Protein AF-A0A7S0FCT5-F1 (afdb_monomer_lite)

Radius of gyration: 23.06 Å; chains: 1; bounding box: 58×36×64 Å

Structure (mmCIF, N/CA/C/O backbone):
data_AF-A0A7S0FCT5-F1
#
_entry.id   AF-A0A7S0FCT5-F1
#
loop_
_atom_site.group_PDB
_atom_site.id
_atom_site.type_symbol
_atom_site.label_atom_id
_atom_site.label_alt_id
_atom_site.label_comp_id
_atom_site.label_asym_id
_atom_site.label_entity_id
_atom_site.label_seq_id
_atom_site.pdbx_PDB_ins_code
_atom_site.Cartn_x
_atom_site.Cartn_y
_atom_site.Cartn_z
_atom_site.occupancy
_atom_site.B_iso_or_equiv
_atom_site.auth_seq_id
_atom_site.auth_comp_id
_atom_site.auth_asym_id
_atom_site.auth_atom_id
_atom_site.pdbx_PDB_model_num
ATOM 1 N N . VAL A 1 1 ? 18.109 -4.217 -5.915 1.00 92.00 1 VAL A N 1
ATOM 2 C CA . VAL A 1 1 ? 16.959 -4.759 -6.669 1.00 92.00 1 VAL A CA 1
ATOM 3 C C . VAL A 1 1 ? 17.267 -4.694 -8.149 1.00 92.00 1 VAL A C 1
ATOM 5 O O . VAL A 1 1 ? 18.055 -3.842 -8.553 1.00 92.00 1 VAL A O 1
ATOM 8 N N . ASP A 1 2 ? 16.701 -5.586 -8.949 1.00 96.06 2 ASP A N 1
ATOM 9 C CA . ASP A 1 2 ? 16.959 -5.587 -10.389 1.00 96.06 2 ASP A CA 1
ATOM 10 C C . ASP A 1 2 ? 16.210 -4.439 -11.054 1.00 96.06 2 ASP A C 1
ATOM 12 O O . ASP A 1 2 ? 16.813 -3.644 -11.770 1.00 96.06 2 ASP A O 1
ATOM 16 N N . ILE A 1 3 ? 14.928 -4.280 -10.724 1.00 95.88 3 ILE A N 1
ATOM 17 C CA . ILE A 1 3 ? 14.086 -3.231 -11.297 1.00 95.88 3 ILE A CA 1
ATOM 18 C C . ILE A 1 3 ? 13.364 -2.479 -10.179 1.00 95.88 3 ILE A C 1
ATOM 20 O O . ILE A 1 3 ? 12.748 -3.078 -9.298 1.00 95.88 3 ILE A O 1
ATOM 24 N N . ALA A 1 4 ? 13.421 -1.152 -10.215 1.00 94.75 4 ALA A N 1
ATOM 25 C CA . ALA A 1 4 ? 12.452 -0.295 -9.551 1.00 94.75 4 ALA A CA 1
ATOM 26 C C . ALA A 1 4 ? 11.331 0.037 -10.541 1.00 94.75 4 ALA A C 1
ATOM 28 O O . ALA A 1 4 ? 11.580 0.323 -11.710 1.00 94.75 4 ALA A O 1
ATOM 29 N N . VAL A 1 5 ? 10.088 0.005 -10.084 1.00 94.62 5 VAL A N 1
ATOM 30 C CA . VAL A 1 5 ? 8.920 0.310 -10.907 1.00 94.62 5 VAL A CA 1
ATOM 31 C C . VAL A 1 5 ? 8.140 1.425 -10.246 1.00 94.62 5 VAL A C 1
ATOM 33 O O . VAL A 1 5 ? 7.826 1.376 -9.059 1.00 94.62 5 VAL A O 1
ATOM 36 N N . THR A 1 6 ? 7.804 2.426 -11.041 1.00 93.25 6 THR A N 1
ATOM 37 C CA . THR A 1 6 ? 6.721 3.356 -10.752 1.00 93.25 6 THR A CA 1
ATOM 38 C C . THR A 1 6 ? 5.594 3.100 -11.740 1.00 93.25 6 THR A C 1
ATOM 40 O O . THR A 1 6 ? 5.813 2.474 -12.779 1.00 93.25 6 THR A O 1
ATOM 43 N N . TYR A 1 7 ? 4.381 3.526 -11.423 1.00 92.56 7 TYR A N 1
ATOM 44 C CA . TYR A 1 7 ? 3.236 3.236 -12.266 1.00 92.56 7 TYR A CA 1
ATOM 45 C C . TYR A 1 7 ? 2.274 4.410 -12.326 1.00 92.56 7 TYR A C 1
ATOM 47 O O . TYR A 1 7 ? 2.358 5.360 -11.548 1.00 92.56 7 TYR A O 1
ATOM 55 N N . GLN A 1 8 ? 1.362 4.319 -13.280 1.00 91.88 8 GLN A N 1
ATOM 56 C CA . GLN A 1 8 ? 0.285 5.265 -13.470 1.00 91.88 8 GLN A CA 1
ATOM 57 C C . GLN A 1 8 ? -0.986 4.515 -13.876 1.00 91.88 8 GLN A C 1
ATOM 59 O O . GLN A 1 8 ? -0.916 3.433 -14.466 1.00 91.88 8 GLN A O 1
ATOM 64 N N . THR A 1 9 ? -2.132 5.090 -13.528 1.00 91.31 9 THR A N 1
ATOM 65 C CA . THR A 1 9 ? -3.468 4.522 -13.786 1.00 91.31 9 THR A CA 1
ATOM 66 C C . THR A 1 9 ? -4.346 5.467 -14.609 1.00 91.31 9 THR A C 1
ATOM 68 O O . THR A 1 9 ? -5.491 5.153 -14.924 1.00 91.31 9 THR A O 1
ATOM 71 N N . ASP A 1 10 ? -3.799 6.631 -14.961 1.00 87.50 10 ASP A N 1
ATOM 72 C CA . ASP A 1 10 ? -4.441 7.607 -15.815 1.00 87.50 10 ASP A CA 1
ATOM 73 C C . ASP A 1 10 ? -4.435 7.111 -17.269 1.00 87.50 10 ASP A C 1
ATOM 75 O O . ASP A 1 10 ? -3.539 6.408 -17.756 1.00 87.50 10 ASP A O 1
ATOM 79 N N . LYS A 1 11 ? -5.460 7.505 -18.019 1.00 81.00 11 LYS A N 1
ATOM 80 C CA . LYS A 1 11 ? -5.497 7.202 -19.444 1.00 81.00 11 LYS A CA 1
ATOM 81 C C . LYS A 1 11 ? -4.405 8.009 -20.148 1.00 81.00 11 LYS A C 1
ATOM 83 O O . LYS A 1 11 ? -4.500 9.229 -20.246 1.00 81.00 11 LYS A O 1
ATOM 88 N N . LEU A 1 12 ? -3.379 7.327 -20.656 1.00 82.56 12 LEU A N 1
ATOM 89 C CA . LEU A 1 12 ? -2.419 7.951 -21.566 1.00 82.56 12 LEU A CA 1
ATOM 90 C C . LEU A 1 12 ? -3.114 8.263 -22.891 1.00 82.56 12 LEU A C 1
ATOM 92 O O . LEU A 1 12 ? -3.962 7.496 -23.344 1.00 82.56 12 LEU A O 1
ATOM 96 N N . GLU A 1 13 ? -2.721 9.359 -23.533 1.00 83.19 13 GLU A N 1
ATOM 97 C CA . GLU A 1 13 ? -3.291 9.790 -24.810 1.00 83.19 13 GLU A CA 1
ATOM 98 C C . GLU A 1 13 ? -2.238 9.815 -25.929 1.00 83.19 13 GLU A C 1
ATOM 100 O O . GLU A 1 13 ? -1.030 9.958 -25.700 1.00 83.19 13 GLU A O 1
ATOM 105 N N . GLY A 1 14 ? -2.710 9.672 -27.170 1.00 84.88 14 GLY A N 1
ATOM 106 C CA . GLY A 1 14 ? -1.912 9.860 -28.380 1.00 84.88 14 GLY A CA 1
ATOM 107 C C . GLY A 1 14 ? -0.675 8.960 -28.460 1.00 84.88 14 GLY A C 1
ATOM 108 O O . GLY A 1 14 ? -0.748 7.740 -28.302 1.00 84.88 14 GLY A O 1
ATOM 109 N N . ALA A 1 15 ? 0.480 9.572 -28.732 1.00 82.12 15 ALA A N 1
ATOM 110 C CA . ALA A 1 15 ? 1.735 8.857 -28.956 1.00 82.12 15 ALA A CA 1
ATOM 111 C C . ALA A 1 15 ? 2.231 8.090 -27.718 1.00 82.12 15 ALA A C 1
ATOM 113 O O . ALA A 1 15 ? 2.861 7.047 -27.871 1.00 82.12 15 ALA A O 1
ATOM 114 N N . ALA A 1 16 ? 1.936 8.568 -26.503 1.00 81.62 16 ALA A N 1
ATOM 115 C CA . ALA A 1 16 ? 2.348 7.891 -25.275 1.00 81.62 16 ALA A CA 1
ATOM 116 C C . ALA A 1 16 ? 1.605 6.561 -25.089 1.00 81.62 16 ALA A C 1
ATOM 118 O O . ALA A 1 16 ? 2.226 5.567 -24.717 1.00 81.62 16 ALA A O 1
ATOM 119 N N . GLN A 1 17 ? 0.307 6.527 -25.414 1.00 85.69 17 GLN A N 1
ATOM 120 C CA . GLN A 1 17 ? -0.494 5.303 -25.382 1.00 85.69 17 GLN A CA 1
ATOM 121 C C . GLN A 1 17 ? -0.068 4.323 -26.480 1.00 85.69 17 GLN A C 1
ATOM 123 O O . GLN A 1 17 ? 0.147 3.145 -26.209 1.00 85.69 17 GLN A O 1
ATOM 128 N N . ALA A 1 18 ? 0.118 4.812 -27.711 1.00 86.06 18 ALA A N 1
ATOM 129 C CA . ALA A 1 18 ? 0.547 3.982 -28.839 1.00 86.06 18 ALA A CA 1
ATOM 130 C C . ALA A 1 18 ? 1.960 3.390 -28.659 1.00 86.06 18 ALA A C 1
ATOM 132 O O . ALA A 1 18 ? 2.311 2.409 -29.311 1.00 86.06 18 ALA A O 1
ATOM 133 N N . ALA A 1 19 ? 2.778 3.986 -27.787 1.00 90.06 19 ALA A N 1
ATOM 134 C CA . ALA A 1 19 ? 4.140 3.551 -27.503 1.00 90.06 19 ALA A CA 1
ATOM 135 C C . ALA A 1 19 ? 4.255 2.511 -26.373 1.00 90.06 19 ALA A C 1
ATOM 137 O O . ALA A 1 19 ? 5.373 2.046 -26.124 1.00 90.06 19 ALA A O 1
ATOM 138 N N . LEU A 1 20 ? 3.153 2.157 -25.697 1.00 92.50 20 LEU A N 1
ATOM 139 C CA . LEU A 1 20 ? 3.145 1.119 -24.663 1.00 92.50 20 LEU A CA 1
ATOM 140 C C . LEU A 1 20 ? 3.491 -0.251 -25.257 1.00 92.50 20 LEU A C 1
ATOM 142 O O . LEU A 1 20 ? 3.066 -0.595 -26.361 1.00 92.50 20 LEU A O 1
ATOM 146 N N . LYS A 1 21 ? 4.276 -1.047 -24.523 1.00 93.12 21 LYS A N 1
ATOM 147 C CA . LYS A 1 21 ? 4.712 -2.379 -24.971 1.00 93.12 21 LYS A CA 1
ATOM 148 C C . LYS A 1 21 ? 4.563 -3.434 -23.887 1.00 93.12 21 LYS A C 1
ATOM 150 O O . LYS A 1 21 ? 4.769 -3.151 -22.712 1.00 93.12 21 LYS A O 1
ATOM 155 N N . GLY A 1 22 ? 4.295 -4.667 -24.315 1.00 92.19 22 GLY A N 1
ATOM 156 C CA . GLY A 1 22 ? 4.279 -5.839 -23.436 1.00 92.19 22 GLY A CA 1
ATOM 157 C C . GLY A 1 22 ? 3.091 -5.894 -22.477 1.00 92.19 22 GLY A C 1
ATOM 158 O O . GLY A 1 22 ? 3.202 -6.554 -21.456 1.00 92.19 22 GLY A O 1
ATOM 159 N N . GLY A 1 23 ? 1.996 -5.188 -22.776 1.00 92.50 23 GLY A N 1
ATOM 160 C CA . GLY A 1 23 ? 0.780 -5.229 -21.967 1.00 92.50 23 GLY A CA 1
ATOM 161 C C . GLY A 1 23 ? 0.087 -6.595 -22.001 1.00 92.50 23 GLY A C 1
ATOM 162 O O . GLY A 1 23 ? 0.190 -7.337 -22.980 1.00 92.50 23 GLY A O 1
ATOM 163 N N . ARG A 1 24 ? -0.621 -6.906 -20.918 1.00 93.19 24 ARG A N 1
ATOM 164 C CA . ARG A 1 24 ? -1.423 -8.107 -20.710 1.00 93.19 24 ARG A CA 1
ATOM 165 C C . ARG A 1 24 ? -2.501 -7.822 -19.665 1.00 93.19 24 ARG A C 1
ATOM 167 O O . ARG A 1 24 ? -2.169 -7.377 -18.573 1.00 93.19 24 ARG A O 1
ATOM 174 N N . ASP A 1 25 ? -3.755 -8.147 -19.976 1.00 94.81 25 ASP A N 1
ATOM 175 C CA . ASP A 1 25 ? -4.881 -8.049 -19.038 1.00 94.81 25 ASP A CA 1
ATOM 176 C C . ASP A 1 25 ? -4.939 -6.663 -18.349 1.00 94.81 25 ASP A C 1
ATOM 178 O O . ASP A 1 25 ? -5.046 -5.654 -19.045 1.00 94.81 25 ASP A O 1
ATOM 182 N N . GLY A 1 26 ? -4.835 -6.582 -17.016 1.00 93.25 26 GLY A N 1
ATOM 183 C CA . GLY A 1 26 ? -4.856 -5.321 -16.259 1.00 93.25 26 GLY A CA 1
ATOM 184 C C . GLY A 1 26 ? -3.572 -4.482 -16.353 1.00 93.25 26 GLY A C 1
ATOM 185 O O . GLY A 1 26 ? -3.502 -3.388 -15.787 1.00 93.25 26 GLY A O 1
ATOM 186 N N . PHE A 1 27 ? -2.545 -4.966 -17.050 1.00 96.69 27 PHE A N 1
ATOM 187 C CA . PHE A 1 27 ? -1.317 -4.237 -17.346 1.00 96.69 27 PHE A CA 1
ATOM 188 C C . PHE A 1 27 ? -1.331 -3.734 -18.794 1.00 96.69 27 PHE A C 1
ATOM 190 O O . PHE A 1 27 ? -1.188 -4.504 -19.738 1.00 96.69 27 PHE A O 1
ATOM 197 N N . LEU A 1 28 ? -1.444 -2.423 -18.995 1.00 95.50 28 LEU A N 1
ATOM 198 C CA . LEU A 1 28 ? -1.525 -1.817 -20.330 1.00 95.50 28 LEU A CA 1
ATOM 199 C C . LEU A 1 28 ? -0.170 -1.782 -21.055 1.00 95.50 28 LEU A C 1
ATOM 201 O O . LEU A 1 28 ? -0.122 -1.704 -22.283 1.00 95.50 28 LEU A O 1
ATOM 205 N N . GLY A 1 29 ? 0.935 -1.858 -20.313 1.00 96.19 29 GLY A N 1
ATOM 206 C CA . GLY A 1 29 ? 2.282 -1.978 -20.863 1.00 96.19 29 GLY A CA 1
ATOM 207 C C . GLY A 1 29 ? 3.305 -1.043 -20.224 1.00 96.19 29 GLY A C 1
ATOM 208 O O . GLY A 1 29 ? 3.002 -0.200 -19.377 1.00 96.19 29 GLY A O 1
ATOM 209 N N . TRP A 1 30 ? 4.554 -1.200 -20.654 1.00 95.69 30 TRP A N 1
ATOM 210 C CA . TRP A 1 30 ? 5.681 -0.376 -20.232 1.00 95.69 30 TRP A CA 1
ATOM 211 C C . TRP A 1 30 ? 5.737 0.912 -21.051 1.00 95.69 30 TRP A C 1
ATOM 213 O O . TRP A 1 30 ? 5.768 0.870 -22.284 1.00 95.69 30 TRP A O 1
ATOM 223 N N . ALA A 1 31 ? 5.792 2.057 -20.374 1.00 93.88 31 ALA A N 1
ATOM 224 C CA . ALA A 1 31 ? 6.056 3.334 -21.021 1.00 93.88 31 ALA A CA 1
ATOM 225 C C . ALA A 1 31 ? 7.550 3.480 -21.343 1.00 93.88 31 ALA A C 1
ATOM 227 O O . ALA A 1 31 ? 8.415 3.007 -20.610 1.00 93.88 31 ALA A O 1
ATOM 228 N N . GLN A 1 32 ? 7.864 4.198 -22.425 1.00 90.81 32 GLN A N 1
ATOM 229 C CA . GLN A 1 32 ? 9.253 4.436 -22.847 1.00 90.81 32 GLN A CA 1
ATOM 230 C C . GLN A 1 32 ? 10.036 5.366 -21.911 1.00 90.81 32 GLN A C 1
ATOM 232 O O . GLN A 1 32 ? 11.263 5.395 -21.955 1.00 90.81 32 GLN A O 1
ATOM 237 N N . LYS A 1 33 ? 9.324 6.174 -21.125 1.00 88.88 33 LYS A N 1
ATOM 238 C CA . LYS A 1 33 ? 9.866 7.258 -20.311 1.00 88.88 33 LYS A CA 1
ATOM 239 C C . LYS A 1 33 ? 9.225 7.233 -18.935 1.00 88.88 33 LYS A C 1
ATOM 241 O O . LYS A 1 33 ? 8.011 7.062 -18.826 1.00 88.88 33 LYS A O 1
ATOM 246 N N . VAL A 1 34 ? 10.032 7.420 -17.895 1.00 89.06 34 VAL A N 1
ATOM 247 C CA . VAL A 1 34 ? 9.567 7.404 -16.499 1.00 89.06 34 VAL A CA 1
ATOM 248 C C . VAL A 1 34 ? 8.652 8.592 -16.211 1.00 89.06 34 VAL A C 1
ATOM 250 O O . VAL A 1 34 ? 7.722 8.495 -15.414 1.00 89.06 34 VAL A O 1
ATOM 253 N N . GLU A 1 35 ? 8.861 9.697 -16.920 1.00 87.75 35 GLU A N 1
ATOM 254 C CA . GLU A 1 35 ? 8.074 10.922 -16.822 1.00 87.75 35 GLU A CA 1
ATOM 255 C C . GLU A 1 35 ? 6.605 10.699 -17.197 1.00 87.75 35 GLU A C 1
ATOM 257 O O . GLU A 1 35 ? 5.740 11.422 -16.717 1.00 87.75 35 GLU A O 1
ATOM 262 N N . HIS A 1 36 ? 6.292 9.669 -17.991 1.00 88.06 36 HIS A N 1
ATOM 263 C CA . HIS A 1 36 ? 4.905 9.321 -18.310 1.00 88.06 36 HIS A CA 1
ATOM 264 C C . HIS A 1 36 ? 4.140 8.739 -17.111 1.00 88.06 36 HIS A C 1
ATOM 266 O O . HIS A 1 36 ? 2.921 8.641 -17.176 1.00 88.06 36 HIS A O 1
ATOM 272 N N . CYS A 1 37 ? 4.830 8.379 -16.022 1.00 87.69 37 CYS A N 1
ATOM 273 C CA . CYS A 1 37 ? 4.202 7.988 -14.760 1.00 87.69 37 CYS A CA 1
ATOM 274 C C . CYS A 1 37 ? 4.000 9.163 -13.787 1.00 87.69 37 CYS A C 1
ATOM 276 O O . CYS A 1 37 ? 3.626 8.965 -12.628 1.00 87.69 37 CYS A O 1
ATOM 278 N N . GLN A 1 38 ? 4.270 10.393 -14.228 1.00 86.06 38 GLN A N 1
ATOM 279 C CA . GLN A 1 38 ? 3.962 11.591 -13.458 1.00 86.06 38 GLN A CA 1
ATOM 280 C C . GLN A 1 38 ? 2.524 12.023 -13.738 1.00 86.06 38 GLN A C 1
ATOM 282 O O . GLN A 1 38 ? 2.131 12.207 -14.887 1.00 86.06 38 GLN A O 1
ATOM 287 N N . SER A 1 39 ? 1.755 12.240 -12.677 1.00 79.38 39 SER A N 1
ATOM 288 C CA . SER A 1 39 ? 0.415 12.806 -12.747 1.00 79.38 39 SER A CA 1
ATOM 289 C C . SER A 1 39 ? 0.220 13.903 -11.708 1.00 79.38 39 SER A C 1
ATOM 291 O O . SER A 1 39 ? 1.090 14.198 -10.886 1.00 79.38 39 SER A O 1
ATOM 293 N N . LYS A 1 40 ? -0.965 14.520 -11.717 1.00 77.62 40 LYS A N 1
ATOM 294 C CA . LYS A 1 40 ? -1.359 15.496 -10.693 1.00 77.62 40 LYS A CA 1
ATOM 295 C C . LYS A 1 40 ? -1.305 14.906 -9.278 1.00 77.62 40 LYS A C 1
ATOM 297 O O . LYS A 1 40 ? -1.064 15.643 -8.323 1.00 77.62 40 LYS A O 1
ATOM 302 N N . TYR A 1 41 ? -1.563 13.607 -9.145 1.00 73.81 41 TYR A N 1
ATOM 303 C CA . TYR A 1 41 ? -1.660 12.921 -7.858 1.00 73.81 41 TYR A CA 1
ATOM 304 C C . TYR A 1 41 ? -0.401 12.124 -7.523 1.00 73.81 41 TYR A C 1
ATOM 306 O O . TYR A 1 41 ? -0.110 11.935 -6.344 1.00 73.81 41 TYR A O 1
ATOM 314 N N . HIS A 1 42 ? 0.368 11.718 -8.534 1.00 78.12 42 HIS A N 1
ATOM 315 C CA . HIS A 1 42 ? 1.521 10.844 -8.387 1.00 78.12 42 HIS A CA 1
ATOM 316 C C . HIS A 1 42 ? 2.790 11.506 -8.946 1.00 78.12 42 HIS A C 1
ATOM 318 O O . HIS A 1 42 ? 2.860 11.866 -10.119 1.00 78.12 42 HIS A O 1
ATOM 324 N N . LYS A 1 43 ? 3.820 11.668 -8.112 1.00 81.44 43 LYS A N 1
ATOM 325 C CA . LYS A 1 43 ? 5.124 12.183 -8.553 1.00 81.44 43 LYS A CA 1
ATOM 326 C C . LYS A 1 43 ? 6.051 11.024 -8.891 1.00 81.44 43 LYS A C 1
ATOM 328 O O . LYS A 1 43 ? 6.024 9.997 -8.218 1.00 81.44 43 LYS A O 1
ATOM 333 N N . ALA A 1 44 ? 6.908 11.212 -9.894 1.00 78.12 44 ALA A N 1
ATOM 334 C CA . ALA A 1 44 ? 7.976 10.252 -10.148 1.00 78.12 44 ALA A CA 1
ATOM 335 C C . ALA A 1 44 ? 8.842 10.097 -8.885 1.00 78.12 44 ALA A C 1
ATOM 337 O O . ALA A 1 44 ? 9.069 11.085 -8.178 1.00 78.12 44 ALA A O 1
ATOM 338 N N . PRO A 1 45 ? 9.311 8.877 -8.589 1.00 83.50 45 PRO A N 1
ATOM 339 C CA . PRO A 1 45 ? 10.148 8.644 -7.425 1.00 83.50 45 PRO A CA 1
ATOM 340 C C . PRO A 1 45 ? 11.458 9.428 -7.543 1.00 83.50 45 PRO A C 1
ATOM 342 O O . PRO A 1 45 ? 12.046 9.507 -8.619 1.00 83.50 45 PRO A O 1
ATOM 345 N N . GLU A 1 46 ? 11.924 9.977 -6.425 1.00 85.19 46 GLU A N 1
ATOM 346 C CA . GLU A 1 46 ? 13.231 10.629 -6.344 1.00 85.19 46 GLU A CA 1
ATOM 347 C C . GLU A 1 46 ? 14.349 9.578 -6.368 1.00 85.19 46 GLU A C 1
ATOM 349 O O . GLU A 1 46 ? 14.274 8.551 -5.678 1.00 85.19 46 GLU A O 1
ATOM 354 N N . PHE A 1 47 ? 15.380 9.833 -7.177 1.00 89.38 47 PHE A N 1
ATOM 355 C CA . PHE A 1 47 ? 16.546 8.966 -7.293 1.00 89.38 47 PHE A CA 1
ATOM 356 C C . PHE A 1 47 ? 17.809 9.738 -7.673 1.00 89.38 47 PHE A C 1
ATOM 358 O O . PHE A 1 47 ? 17.750 10.784 -8.318 1.00 89.38 47 PHE A O 1
ATOM 365 N N . GLU A 1 48 ? 18.958 9.173 -7.314 1.00 91.44 48 GLU A N 1
ATOM 366 C CA . GLU A 1 48 ? 20.284 9.639 -7.721 1.00 91.44 48 GLU A CA 1
ATOM 367 C C . GLU A 1 48 ? 20.972 8.560 -8.560 1.00 91.44 48 GLU A C 1
ATOM 369 O O . GLU A 1 48 ? 20.891 7.372 -8.246 1.00 91.44 48 GLU A O 1
ATOM 374 N N . LYS A 1 49 ? 21.675 8.950 -9.625 1.00 93.44 49 LYS A N 1
ATOM 375 C CA . LYS A 1 49 ? 22.494 8.011 -10.396 1.00 93.44 49 LYS A CA 1
ATOM 376 C C . LYS A 1 49 ? 23.880 7.887 -9.766 1.00 93.44 49 LYS A C 1
ATOM 378 O O . LYS A 1 49 ? 24.611 8.867 -9.677 1.00 93.44 49 LYS A O 1
ATOM 383 N N . LEU A 1 50 ? 24.250 6.673 -9.375 1.00 93.44 50 LEU A N 1
ATOM 384 C CA . LEU A 1 50 ? 25.539 6.372 -8.762 1.00 93.44 50 LEU A CA 1
ATOM 385 C C . LEU A 1 50 ? 26.654 6.250 -9.819 1.00 93.44 50 LEU A C 1
ATOM 387 O O . LEU A 1 50 ? 26.371 5.933 -10.978 1.00 93.44 50 LEU A O 1
ATOM 391 N N . PRO A 1 51 ? 27.939 6.396 -9.432 1.00 94.69 51 PRO A N 1
ATOM 392 C CA . PRO A 1 51 ? 29.074 6.177 -10.336 1.00 94.69 51 PRO A CA 1
ATOM 393 C C . PRO A 1 51 ? 29.122 4.776 -10.962 1.00 94.69 51 PRO A C 1
ATOM 395 O O . PRO A 1 51 ? 29.659 4.615 -12.053 1.00 94.69 51 PRO A O 1
ATOM 398 N N . SER A 1 52 ? 28.533 3.768 -10.305 1.00 93.38 52 SER A N 1
ATOM 399 C CA . SER A 1 52 ? 28.390 2.407 -10.845 1.00 93.38 52 SER A CA 1
ATOM 400 C C . SER A 1 52 ? 27.401 2.310 -12.014 1.00 93.38 52 SER A C 1
ATOM 402 O O . SER A 1 52 ? 27.325 1.270 -12.662 1.00 93.38 52 SER A O 1
ATOM 404 N N . GLY A 1 53 ? 26.627 3.366 -12.281 1.00 93.19 53 GLY A N 1
ATOM 405 C CA . GLY A 1 53 ? 25.529 3.377 -13.247 1.00 93.19 53 GLY A CA 1
ATOM 406 C C . GLY A 1 53 ? 24.181 2.952 -12.660 1.00 93.19 53 GLY A C 1
ATOM 407 O O . GLY A 1 53 ? 23.159 3.194 -13.300 1.00 93.19 53 GLY A O 1
ATOM 408 N N . GLU A 1 54 ? 24.168 2.384 -11.452 1.00 95.19 54 GLU A N 1
ATOM 409 C CA . GLU A 1 54 ? 22.952 2.043 -10.708 1.00 95.19 54 GLU A CA 1
ATOM 410 C C . GLU A 1 54 ? 22.214 3.297 -10.215 1.00 95.19 54 GLU A C 1
ATOM 412 O O . GLU A 1 54 ? 22.773 4.391 -10.118 1.00 95.19 54 GLU A O 1
ATOM 417 N N . LEU A 1 55 ? 20.948 3.120 -9.854 1.00 93.75 55 LEU A N 1
ATOM 418 C CA . LEU A 1 55 ? 20.090 4.147 -9.280 1.00 93.75 55 LEU A CA 1
ATOM 419 C C . LEU A 1 55 ? 19.995 3.947 -7.768 1.00 93.75 55 LEU A C 1
ATOM 421 O O . LEU A 1 55 ? 19.662 2.859 -7.307 1.00 93.75 55 LEU A O 1
ATOM 425 N N . SER A 1 56 ? 20.249 4.993 -6.992 1.00 93.19 56 SER A N 1
ATOM 426 C CA . SER A 1 56 ? 19.944 5.048 -5.565 1.00 93.19 56 SER A CA 1
ATOM 427 C C . SER A 1 56 ? 18.541 5.617 -5.386 1.00 93.19 56 SER A C 1
ATOM 429 O O . SER A 1 56 ? 18.312 6.804 -5.610 1.00 93.19 56 SER A O 1
ATOM 431 N N . MET A 1 57 ? 17.593 4.756 -5.024 1.00 90.31 57 MET A N 1
ATOM 432 C CA . MET A 1 57 ? 16.190 5.109 -4.813 1.00 90.31 57 MET A CA 1
ATOM 433 C C . MET A 1 57 ? 15.927 5.335 -3.325 1.00 90.31 57 MET A C 1
ATOM 435 O O . MET A 1 57 ? 16.323 4.511 -2.499 1.00 90.31 57 MET A O 1
ATOM 439 N N . VAL A 1 58 ? 15.171 6.372 -2.967 1.00 86.12 58 VAL A N 1
ATOM 440 C CA . VAL A 1 58 ? 14.717 6.554 -1.578 1.00 86.12 58 VAL A CA 1
ATOM 441 C C . VAL A 1 58 ? 13.805 5.385 -1.180 1.00 86.12 58 VAL A C 1
ATOM 443 O O . VAL A 1 58 ? 12.799 5.114 -1.850 1.00 86.12 58 VAL A O 1
ATOM 446 N N . TYR A 1 59 ? 14.146 4.664 -0.108 1.00 76.62 59 TYR A N 1
ATOM 447 C CA . TYR A 1 59 ? 13.250 3.668 0.488 1.00 76.62 59 TYR A CA 1
ATOM 448 C C . TYR A 1 59 ? 12.175 4.370 1.324 1.00 76.62 59 TYR A C 1
ATOM 450 O O . TYR A 1 59 ? 12.398 5.481 1.780 1.00 76.62 59 TYR A O 1
ATOM 458 N N . ALA A 1 60 ? 10.982 3.787 1.452 1.00 69.75 60 ALA A N 1
ATOM 459 C CA . ALA A 1 60 ? 9.831 4.465 2.057 1.00 69.75 60 ALA A CA 1
ATOM 460 C C . ALA A 1 60 ? 10.151 5.118 3.424 1.00 69.75 60 ALA A C 1
ATOM 462 O O . ALA A 1 60 ? 10.776 4.492 4.274 1.00 69.75 60 ALA A O 1
ATOM 463 N N . GLY A 1 61 ? 9.671 6.350 3.645 1.00 62.94 61 GLY A N 1
ATOM 464 C CA . GLY A 1 61 ? 9.880 7.105 4.889 1.00 62.94 61 GLY A CA 1
ATOM 465 C C . GLY A 1 61 ? 11.195 7.898 4.950 1.00 62.94 61 GLY A C 1
ATOM 466 O O . GLY A 1 61 ? 11.968 7.935 3.999 1.00 62.94 61 GLY A O 1
ATOM 467 N N . HIS A 1 62 ? 11.441 8.557 6.087 1.00 58.69 62 HIS A N 1
ATOM 468 C CA . HIS A 1 62 ? 12.705 9.246 6.398 1.00 58.69 62 HIS A CA 1
ATOM 469 C C . HIS A 1 62 ? 13.776 8.252 6.884 1.00 58.69 62 HIS A C 1
ATOM 471 O O . HIS A 1 62 ? 14.380 8.446 7.937 1.00 58.69 62 HIS A O 1
ATOM 477 N N . CYS A 1 63 ? 13.956 7.138 6.178 1.00 61.59 63 CYS A N 1
ATOM 478 C CA . CYS A 1 63 ? 15.008 6.182 6.504 1.00 61.59 63 CYS A CA 1
ATOM 479 C C . CYS A 1 63 ? 16.351 6.676 5.957 1.00 61.59 63 CYS A C 1
ATOM 481 O O . CYS A 1 63 ? 16.427 7.164 4.831 1.00 61.59 63 CYS A O 1
ATOM 483 N N . GLU A 1 64 ? 17.416 6.528 6.744 1.00 66.62 64 GLU A N 1
ATOM 484 C CA . GLU A 1 64 ? 18.772 6.765 6.255 1.00 66.62 64 GLU A CA 1
ATOM 485 C C . GLU A 1 64 ? 19.170 5.646 5.281 1.00 66.62 64 GLU A C 1
ATOM 487 O O . GLU A 1 64 ? 19.121 4.461 5.615 1.00 66.62 64 GLU A O 1
ATOM 492 N N . GLY A 1 65 ? 19.555 6.030 4.062 1.00 69.75 65 GLY A N 1
ATOM 493 C CA . GLY A 1 65 ? 19.987 5.114 3.006 1.00 69.75 65 GLY A CA 1
ATOM 494 C C . GLY A 1 65 ? 19.011 4.985 1.830 1.00 69.75 65 GLY A C 1
ATOM 495 O O . GLY A 1 65 ? 17.846 5.370 1.894 1.00 69.75 65 GLY A O 1
ATOM 496 N N . GLY A 1 66 ? 19.521 4.444 0.720 1.00 84.00 66 GLY A N 1
ATOM 497 C CA . GLY A 1 66 ? 18.767 4.201 -0.512 1.00 84.00 66 GLY A CA 1
ATOM 498 C C . GLY A 1 66 ? 18.822 2.735 -0.943 1.00 84.00 66 GLY A C 1
ATOM 499 O O . GLY A 1 66 ? 19.788 2.023 -0.659 1.00 84.00 66 GLY A O 1
ATOM 500 N N . ILE A 1 67 ? 17.794 2.276 -1.658 1.00 90.25 67 ILE A N 1
ATOM 501 C CA . ILE A 1 67 ? 17.823 0.986 -2.350 1.00 90.25 67 ILE A CA 1
ATOM 502 C C . ILE A 1 67 ? 18.480 1.178 -3.708 1.00 90.25 67 ILE A C 1
ATOM 504 O O . ILE A 1 67 ? 18.007 1.961 -4.531 1.00 90.25 67 ILE A O 1
ATOM 508 N N . ARG A 1 68 ? 19.532 0.400 -3.970 1.00 94.12 68 ARG A N 1
ATOM 509 C CA . ARG A 1 68 ? 20.147 0.338 -5.296 1.00 94.12 68 ARG A CA 1
ATOM 510 C C . ARG A 1 68 ? 19.262 -0.448 -6.256 1.00 94.12 68 ARG A C 1
ATOM 512 O O . ARG A 1 68 ? 18.904 -1.592 -5.960 1.00 94.12 68 ARG A O 1
ATOM 519 N N . ALA A 1 69 ? 18.928 0.151 -7.389 1.00 95.06 69 ALA A N 1
ATOM 520 C CA . ALA A 1 69 ? 18.196 -0.457 -8.491 1.00 95.06 69 ALA A CA 1
ATOM 521 C C . ALA A 1 69 ? 19.032 -0.384 -9.773 1.00 95.06 69 ALA A C 1
ATOM 523 O O . ALA A 1 69 ? 19.651 0.645 -10.043 1.00 95.06 69 ALA A O 1
ATOM 524 N N . LYS A 1 70 ? 19.054 -1.453 -10.575 1.00 96.12 70 LYS A N 1
ATOM 525 C CA . LYS A 1 70 ? 19.775 -1.437 -11.862 1.00 96.12 70 LYS A CA 1
ATOM 526 C C . LYS A 1 70 ? 19.011 -0.639 -12.919 1.00 96.12 70 LYS A C 1
ATOM 528 O O . LYS A 1 70 ? 19.623 0.020 -13.752 1.00 96.12 70 LYS A O 1
ATOM 533 N N . GLU A 1 71 ? 17.683 -0.679 -12.859 1.00 94.75 71 GLU A N 1
ATOM 534 C CA . GLU A 1 71 ? 16.790 0.002 -13.795 1.00 94.75 71 GLU A CA 1
ATOM 535 C C . GLU A 1 71 ? 15.584 0.620 -13.072 1.00 94.75 71 GLU A C 1
ATOM 537 O O . GLU A 1 71 ? 15.160 0.128 -12.025 1.00 94.75 71 GLU A O 1
ATOM 542 N N . LEU A 1 72 ? 15.014 1.680 -13.654 1.00 93.75 72 LEU A N 1
ATOM 543 C CA . LEU A 1 72 ? 13.723 2.254 -13.275 1.00 93.75 72 LEU A CA 1
ATOM 544 C C . LEU A 1 72 ? 12.766 2.208 -14.473 1.00 93.75 72 LEU A C 1
ATOM 546 O O . LEU A 1 72 ? 13.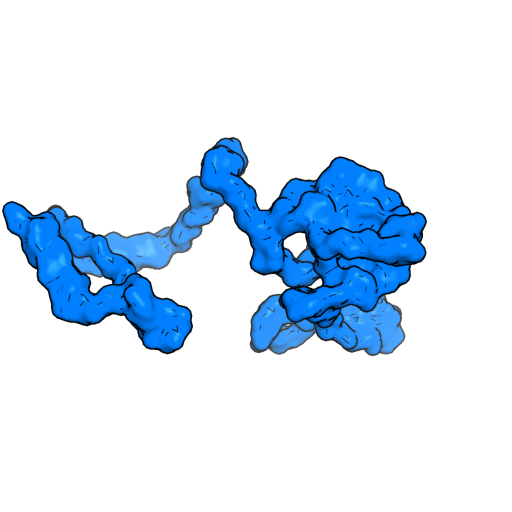062 2.789 -15.516 1.00 93.75 72 LEU A O 1
ATOM 550 N N . LYS A 1 73 ? 11.612 1.554 -14.312 1.00 94.94 73 LYS A N 1
ATOM 551 C CA . LYS A 1 73 ? 10.560 1.453 -15.338 1.00 94.94 73 LYS A CA 1
ATOM 552 C C . LYS A 1 73 ? 9.272 2.155 -14.916 1.00 94.94 73 LYS A C 1
ATOM 554 O O . LYS A 1 73 ? 8.972 2.268 -13.729 1.00 94.94 73 LYS A O 1
ATOM 559 N N . CYS A 1 74 ? 8.503 2.587 -15.914 1.00 93.88 74 CYS A N 1
ATOM 560 C CA . CYS A 1 74 ? 7.160 3.137 -15.749 1.00 93.88 74 CYS A CA 1
ATOM 561 C C . CYS A 1 74 ? 6.115 2.174 -16.326 1.00 93.88 74 CYS A C 1
ATOM 563 O O . CYS A 1 74 ? 6.131 1.880 -17.523 1.00 93.88 74 CYS A O 1
ATOM 565 N N . ALA A 1 75 ? 5.229 1.675 -15.468 1.00 95.19 75 ALA A N 1
ATOM 566 C CA . ALA A 1 75 ? 4.130 0.788 -15.827 1.00 95.19 75 ALA A CA 1
ATOM 567 C C . ALA A 1 75 ? 2.818 1.565 -16.009 1.00 95.19 75 ALA A C 1
ATOM 569 O O . ALA A 1 75 ? 2.481 2.439 -15.214 1.00 95.19 75 ALA A O 1
ATOM 570 N N . SER A 1 76 ? 2.049 1.218 -17.037 1.00 94.69 76 SER A N 1
ATOM 571 C CA . SER A 1 76 ? 0.678 1.690 -17.224 1.00 94.69 76 SER A CA 1
ATOM 572 C C . SER A 1 76 ? -0.289 0.584 -16.809 1.00 94.69 76 SER A C 1
ATOM 574 O O . SER A 1 76 ? -0.201 -0.524 -17.336 1.00 94.69 76 SER A O 1
ATOM 576 N N . LEU A 1 77 ? -1.178 0.865 -15.857 1.00 94.69 77 LEU A N 1
ATOM 577 C CA . LEU A 1 77 ? -2.169 -0.090 -15.350 1.00 94.69 77 LEU A CA 1
ATOM 578 C C . LEU A 1 77 ? -3.581 0.319 -15.775 1.00 94.6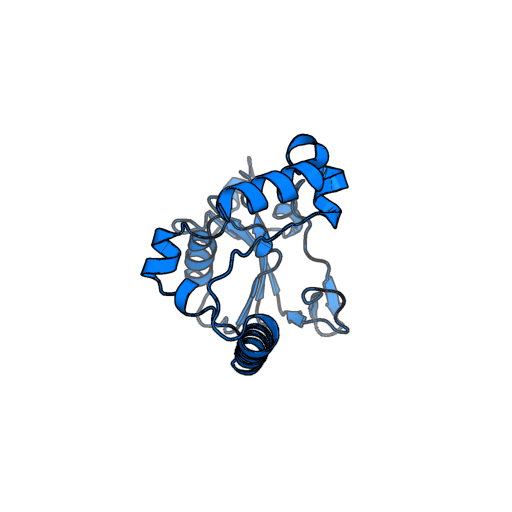9 77 LEU A C 1
ATOM 580 O O . LEU A 1 77 ? -3.884 1.511 -15.860 1.00 94.69 77 LEU A O 1
ATOM 584 N N . ASP A 1 78 ? -4.448 -0.667 -15.997 1.00 93.38 78 ASP A N 1
ATOM 585 C CA . ASP A 1 78 ? -5.871 -0.459 -16.281 1.00 93.38 78 ASP A CA 1
ATOM 586 C C . ASP A 1 78 ? -6.652 -0.242 -14.974 1.00 93.38 78 ASP A C 1
ATOM 588 O O . ASP A 1 78 ? -7.371 -1.108 -14.470 1.00 93.38 78 ASP A O 1
ATOM 592 N N . GLY A 1 79 ? -6.429 0.924 -14.369 1.00 90.94 79 GLY A N 1
ATOM 593 C CA . GLY A 1 79 ? -7.033 1.324 -13.101 1.00 90.94 79 GLY A CA 1
ATOM 594 C C . GLY A 1 79 ? -6.194 0.998 -11.856 1.00 90.94 79 GLY A C 1
ATOM 595 O O . GLY A 1 79 ? -5.108 0.421 -11.939 1.00 90.94 79 GLY A O 1
ATOM 596 N N . PRO A 1 80 ? -6.675 1.402 -10.667 1.00 91.25 80 PRO A N 1
ATOM 597 C CA . PRO A 1 80 ? -5.909 1.376 -9.421 1.00 91.25 80 PRO A CA 1
ATOM 598 C C . PRO A 1 80 ? -5.988 0.029 -8.691 1.00 91.25 80 PRO A C 1
ATOM 600 O O . PRO A 1 80 ? -5.987 -0.008 -7.465 1.00 91.25 80 PRO A O 1
ATOM 603 N N . TRP A 1 81 ? -6.073 -1.081 -9.422 1.00 91.56 81 TRP A N 1
ATOM 604 C CA . TRP A 1 81 ? -6.306 -2.401 -8.838 1.00 91.56 81 TRP A CA 1
ATOM 605 C C . TRP A 1 81 ? -5.006 -3.211 -8.729 1.00 91.56 81 TRP A C 1
ATOM 607 O O . TRP A 1 81 ? -4.256 -3.288 -9.707 1.00 91.56 81 TRP A O 1
ATOM 617 N N . PRO A 1 82 ? -4.748 -3.901 -7.600 1.00 91.75 82 PRO A N 1
ATOM 618 C CA . PRO A 1 82 ? -3.542 -4.715 -7.410 1.00 91.75 82 PRO A CA 1
ATOM 619 C C . PRO A 1 82 ? -3.329 -5.790 -8.476 1.00 91.75 82 PRO A C 1
ATOM 621 O O . PRO A 1 82 ? -2.189 -6.131 -8.789 1.00 91.75 82 PRO A O 1
ATOM 624 N N . LYS A 1 83 ? -4.409 -6.287 -9.088 1.00 91.56 83 LYS A N 1
ATOM 625 C CA . LYS A 1 83 ? -4.337 -7.265 -10.177 1.00 91.56 83 LYS A CA 1
ATOM 626 C C . LYS A 1 83 ? -3.493 -6.778 -11.360 1.00 91.56 83 LYS A C 1
ATOM 628 O O . LYS A 1 83 ? -2.703 -7.556 -11.878 1.00 91.56 83 LYS A O 1
ATOM 633 N N . GLY A 1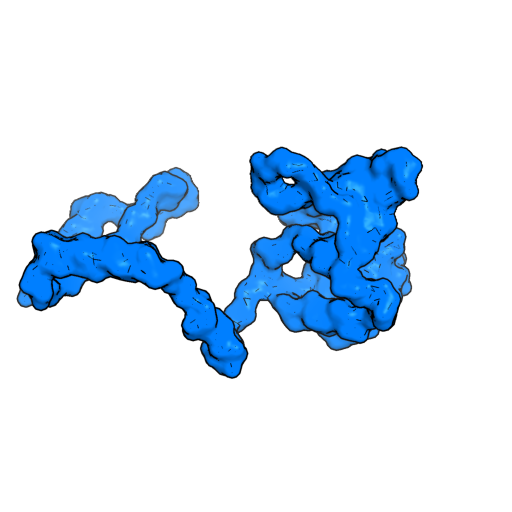 84 ? -3.558 -5.491 -11.713 1.00 94.31 84 GLY A N 1
ATOM 634 C CA . GLY A 1 84 ? -2.716 -4.931 -12.776 1.00 94.31 84 GLY A CA 1
ATOM 635 C C . GLY A 1 84 ? -1.217 -5.036 -12.469 1.00 94.31 84 GLY A C 1
ATOM 636 O O . GLY A 1 84 ? -0.413 -5.250 -13.372 1.00 94.31 84 GLY A O 1
ATOM 637 N N . VAL A 1 85 ? -0.825 -4.967 -11.190 1.00 94.62 85 VAL A N 1
ATOM 638 C CA . VAL A 1 85 ? 0.567 -5.213 -10.774 1.00 94.62 85 VAL A CA 1
ATOM 639 C C . VAL A 1 85 ? 0.928 -6.687 -10.912 1.00 94.62 85 VAL A C 1
ATOM 641 O O . VAL A 1 85 ? 2.024 -6.995 -11.372 1.00 94.62 85 VAL A O 1
ATOM 644 N N . VAL A 1 86 ? 0.027 -7.603 -10.549 1.00 94.31 86 VAL A N 1
ATOM 645 C CA . VAL A 1 86 ? 0.251 -9.046 -10.740 1.00 94.31 86 VAL A CA 1
ATOM 646 C C . VAL A 1 86 ? 0.451 -9.361 -12.223 1.00 94.31 86 VAL A C 1
ATOM 648 O O . VAL A 1 86 ? 1.443 -9.998 -12.575 1.00 94.31 86 VAL A O 1
ATOM 651 N N . ASP A 1 87 ? -0.427 -8.852 -13.088 1.00 96.56 87 ASP A N 1
ATOM 652 C CA . ASP A 1 87 ? -0.341 -9.038 -14.538 1.00 96.56 87 ASP A CA 1
ATOM 653 C C . ASP A 1 87 ? 0.966 -8.445 -15.092 1.00 96.56 87 ASP A C 1
ATOM 655 O O . ASP A 1 87 ? 1.655 -9.087 -15.883 1.00 96.56 87 ASP A O 1
ATOM 659 N N . MET A 1 88 ? 1.380 -7.268 -14.605 1.00 96.56 88 MET A N 1
ATOM 660 C CA . MET A 1 88 ? 2.659 -6.639 -14.950 1.00 96.56 88 MET A CA 1
ATOM 661 C C . MET A 1 88 ? 3.857 -7.511 -14.557 1.00 96.56 88 MET A C 1
ATOM 663 O O . MET A 1 88 ? 4.755 -7.719 -15.377 1.00 96.56 88 MET A O 1
ATOM 667 N N . LEU A 1 89 ? 3.890 -8.031 -13.326 1.00 95.56 89 LEU A N 1
ATOM 668 C CA . LEU A 1 89 ? 4.985 -8.880 -12.845 1.00 95.56 89 LEU A CA 1
ATOM 669 C C . LEU A 1 89 ? 5.120 -10.157 -13.685 1.00 95.56 89 LEU A C 1
ATOM 671 O O . LEU A 1 89 ? 6.237 -10.596 -13.942 1.00 95.56 89 LEU A O 1
ATOM 675 N N . GLN A 1 90 ? 4.009 -10.707 -14.182 1.00 94.88 90 GLN A N 1
ATOM 676 C CA . GLN A 1 90 ? 4.007 -11.875 -15.071 1.00 94.88 90 GLN A CA 1
ATOM 677 C C . GLN A 1 90 ? 4.599 -11.602 -16.465 1.00 94.88 90 GLN A C 1
ATOM 679 O O . GLN A 1 90 ? 4.860 -12.551 -17.205 1.00 94.88 90 GLN A O 1
ATOM 684 N N . THR A 1 91 ? 4.804 -10.336 -16.845 1.00 94.62 91 THR A N 1
ATOM 685 C CA . THR A 1 91 ? 5.440 -9.961 -18.124 1.00 94.62 91 THR A CA 1
ATOM 686 C C . THR A 1 91 ? 6.959 -9.832 -18.043 1.00 94.62 91 THR A C 1
ATOM 688 O O . THR A 1 91 ? 7.613 -9.657 -19.073 1.00 94.62 91 THR A O 1
ATOM 691 N N . LEU A 1 92 ? 7.530 -9.885 -16.836 1.00 94.00 92 LEU A N 1
ATOM 692 C CA . LEU A 1 92 ? 8.971 -9.787 -16.631 1.00 94.00 92 LEU A CA 1
ATOM 693 C C . LEU A 1 92 ? 9.669 -11.080 -17.065 1.00 94.00 92 LEU A C 1
ATOM 695 O O . LEU A 1 92 ? 9.130 -12.177 -16.921 1.00 94.00 92 LEU A O 1
ATOM 699 N N . ASP A 1 93 ? 10.878 -10.947 -17.610 1.00 91.94 93 ASP A N 1
ATOM 700 C CA . ASP A 1 93 ? 11.689 -12.102 -17.986 1.00 91.94 93 ASP A CA 1
ATOM 701 C C . ASP A 1 93 ? 12.267 -12.829 -16.757 1.00 91.94 93 ASP A C 1
ATOM 703 O O . ASP A 1 93 ? 12.333 -12.292 -15.649 1.00 91.94 93 ASP A O 1
ATOM 707 N N . GLY A 1 94 ? 12.720 -14.070 -16.963 1.00 90.62 94 GLY A N 1
ATOM 708 C CA . GLY A 1 94 ? 13.307 -14.896 -15.902 1.00 90.62 94 GLY A CA 1
ATOM 709 C C . GLY A 1 94 ? 14.657 -14.401 -15.363 1.00 90.62 94 GLY A C 1
ATOM 710 O O . GLY A 1 94 ? 15.199 -15.022 -14.453 1.00 90.62 94 GLY A O 1
ATOM 711 N N . GLY A 1 95 ? 15.221 -13.321 -15.916 1.00 93.06 95 GLY A N 1
ATOM 712 C CA . GLY A 1 95 ? 16.427 -12.663 -15.413 1.00 93.06 95 GLY A CA 1
ATOM 713 C C . GLY A 1 95 ? 16.150 -11.647 -14.301 1.00 93.06 95 GLY A C 1
ATOM 714 O O . GLY A 1 95 ? 17.087 -11.221 -13.623 1.00 93.06 95 GLY A O 1
ATOM 715 N N . VAL A 1 96 ? 14.887 -11.268 -14.082 1.00 95.88 96 VAL A N 1
ATOM 716 C CA . VAL A 1 96 ? 14.482 -10.346 -13.015 1.00 95.88 96 VAL A CA 1
ATOM 717 C C . VAL A 1 96 ? 14.155 -11.133 -11.746 1.00 95.88 96 VAL A C 1
ATOM 719 O O . VAL A 1 96 ? 13.114 -11.776 -11.653 1.00 95.88 96 VAL A O 1
ATOM 722 N N . ALA A 1 97 ? 15.022 -11.054 -10.734 1.00 95.06 97 ALA A N 1
ATOM 723 C CA . ALA A 1 97 ? 14.827 -11.755 -9.463 1.00 95.06 97 ALA A CA 1
ATOM 724 C C . ALA A 1 97 ? 14.145 -10.884 -8.394 1.00 95.06 97 ALA A C 1
ATOM 726 O O . ALA A 1 97 ? 13.576 -11.404 -7.436 1.00 95.06 97 ALA A O 1
ATOM 727 N N . SER A 1 98 ? 14.223 -9.554 -8.519 1.00 96.19 98 SER A N 1
ATOM 728 C CA . SER A 1 98 ? 13.724 -8.626 -7.501 1.00 96.19 98 SER A CA 1
ATOM 729 C C . SER A 1 98 ? 13.156 -7.331 -8.085 1.00 96.19 98 SER A C 1
ATOM 731 O O . SER A 1 98 ? 13.806 -6.646 -8.878 1.00 96.19 98 SER A O 1
ATOM 733 N N . VAL A 1 99 ? 11.958 -6.960 -7.621 1.00 95.50 99 VAL A N 1
ATOM 734 C CA . VAL A 1 99 ? 11.240 -5.749 -8.044 1.00 95.50 99 VAL A CA 1
ATOM 735 C C . VAL A 1 99 ? 10.909 -4.878 -6.834 1.00 95.50 99 VAL A C 1
ATOM 737 O O . VAL A 1 99 ? 10.357 -5.360 -5.848 1.00 95.50 99 VAL A O 1
ATOM 740 N N . LEU A 1 100 ? 11.221 -3.583 -6.917 1.00 93.88 100 LEU A N 1
ATOM 741 C CA . LEU A 1 100 ? 10.773 -2.569 -5.962 1.00 93.88 100 LEU A CA 1
ATOM 742 C C . LEU A 1 100 ? 9.629 -1.754 -6.570 1.00 93.88 100 LEU A C 1
ATOM 744 O O . LEU A 1 100 ? 9.866 -0.939 -7.458 1.00 93.88 100 LEU A O 1
ATOM 748 N N . MET A 1 101 ? 8.415 -1.912 -6.047 1.00 92.62 101 MET A N 1
ATOM 749 C CA . MET A 1 101 ? 7.273 -1.075 -6.429 1.00 92.62 101 MET A CA 1
ATOM 750 C C . MET A 1 101 ? 7.269 0.233 -5.629 1.00 92.62 101 MET A C 1
ATOM 752 O O . MET A 1 101 ? 7.254 0.227 -4.398 1.00 92.62 101 MET A O 1
ATOM 756 N N . LYS A 1 102 ? 7.269 1.372 -6.323 1.00 90.69 102 LYS A N 1
ATOM 757 C CA . LYS A 1 102 ? 7.150 2.715 -5.743 1.00 90.69 102 LYS A CA 1
ATOM 758 C C . LYS A 1 102 ? 5.725 3.237 -5.908 1.00 90.69 102 LYS A C 1
ATOM 760 O O . LYS A 1 102 ? 5.109 3.017 -6.945 1.00 90.69 102 LYS A O 1
ATOM 765 N N . GLY A 1 103 ? 5.234 3.938 -4.884 1.00 85.38 103 GLY A N 1
ATOM 766 C CA . GLY A 1 103 ? 3.887 4.517 -4.880 1.00 85.38 103 GLY A CA 1
ATOM 767 C C . GLY A 1 103 ? 2.774 3.475 -4.760 1.00 85.38 103 GLY A C 1
ATOM 768 O O . GLY A 1 103 ? 1.680 3.698 -5.257 1.00 85.38 103 GLY A O 1
ATOM 769 N N . TYR A 1 104 ? 3.028 2.299 -4.177 1.00 88.38 104 TYR A N 1
ATOM 770 C CA . TYR A 1 104 ? 2.023 1.226 -4.103 1.00 88.38 104 TYR A CA 1
ATOM 771 C C . TYR A 1 104 ? 0.778 1.614 -3.280 1.00 88.38 104 TYR A C 1
ATOM 773 O O . TYR A 1 104 ? -0.300 1.069 -3.479 1.00 88.38 104 TYR A O 1
ATOM 781 N N . ASP A 1 105 ? 0.914 2.603 -2.401 1.00 86.50 105 ASP A N 1
ATOM 782 C CA . ASP A 1 105 ? -0.152 3.210 -1.603 1.00 86.50 105 ASP A CA 1
ATOM 783 C C . ASP A 1 105 ? -1.216 3.955 -2.427 1.00 86.50 105 ASP A C 1
ATOM 785 O O . ASP A 1 105 ? -2.282 4.266 -1.900 1.00 86.50 105 ASP A O 1
ATOM 789 N N . TYR A 1 106 ? -0.959 4.216 -3.712 1.00 85.12 106 TYR A N 1
ATOM 790 C CA . TYR A 1 106 ? -1.952 4.779 -4.631 1.00 85.12 106 TYR A CA 1
ATOM 791 C C . TYR A 1 106 ? -2.911 3.736 -5.225 1.00 85.12 106 TYR A C 1
ATOM 793 O O . TYR A 1 106 ? -3.909 4.122 -5.838 1.00 85.12 106 TYR A O 1
ATOM 801 N N . LEU A 1 107 ? -2.646 2.438 -5.047 1.00 88.62 107 LEU A N 1
ATOM 802 C CA . LEU A 1 107 ? -3.604 1.400 -5.414 1.00 88.62 107 LEU A CA 1
ATOM 803 C C . LEU A 1 107 ? -4.711 1.315 -4.370 1.00 88.62 107 LEU A C 1
ATOM 805 O O . LEU A 1 107 ? -4.496 1.493 -3.170 1.00 88.62 107 LEU A O 1
ATOM 809 N N . LEU A 1 108 ? -5.906 0.991 -4.842 1.00 90.19 108 LEU A N 1
ATOM 810 C CA . LEU A 1 108 ? -7.000 0.601 -3.977 1.00 90.19 108 LEU A CA 1
ATOM 811 C C . LEU A 1 108 ? -6.727 -0.798 -3.426 1.00 90.19 108 LEU A C 1
ATOM 813 O O . LEU A 1 108 ? -6.121 -1.647 -4.083 1.00 90.19 108 LEU A O 1
ATOM 817 N N . SER A 1 109 ? -7.178 -1.049 -2.200 1.00 87.06 109 SER A N 1
ATOM 818 C CA . SER A 1 109 ? -7.214 -2.416 -1.697 1.00 87.06 109 SER A CA 1
ATOM 819 C C . SER A 1 109 ? -8.193 -3.247 -2.535 1.00 87.06 109 SER A C 1
ATOM 821 O O . SER A 1 109 ? -9.192 -2.694 -3.002 1.00 87.06 109 SER A O 1
ATOM 823 N N . PRO A 1 110 ? -7.963 -4.562 -2.675 1.00 86.38 110 PRO A N 1
ATOM 824 C CA . PRO A 1 110 ? -9.002 -5.474 -3.134 1.00 86.38 110 PRO A CA 1
ATOM 825 C C . PRO A 1 110 ? -10.263 -5.350 -2.266 1.00 86.38 110 PRO A C 1
ATOM 827 O O . PRO A 1 110 ? -10.197 -4.885 -1.119 1.00 86.38 110 PRO A O 1
ATOM 830 N N . GLU A 1 111 ? -11.399 -5.778 -2.811 1.00 88.12 111 GLU A N 1
ATOM 831 C CA . GLU A 1 111 ? -12.663 -5.806 -2.072 1.00 88.12 111 GLU A CA 1
ATOM 832 C C . GLU A 1 111 ? -12.573 -6.741 -0.860 1.00 88.12 111 GLU A C 1
ATOM 834 O O . GLU A 1 111 ? -11.736 -7.648 -0.793 1.00 88.12 111 GLU A O 1
ATOM 839 N N . SER A 1 112 ? -13.439 -6.518 0.130 1.00 89.19 112 SER A N 1
ATOM 840 C CA . SER A 1 112 ? -13.380 -7.256 1.397 1.00 89.19 112 SER A CA 1
ATOM 841 C C . SER A 1 112 ? -13.504 -8.764 1.206 1.00 89.19 112 SER A C 1
ATOM 843 O O . SER A 1 112 ? -12.747 -9.516 1.811 1.00 89.19 112 SER A O 1
ATOM 845 N N . GLU A 1 113 ? -14.414 -9.186 0.335 1.00 93.06 113 GLU A N 1
ATOM 846 C CA . GLU A 1 113 ? -14.668 -10.584 0.008 1.00 93.06 113 GLU A CA 1
ATOM 847 C C . GLU A 1 113 ? -13.459 -11.232 -0.678 1.00 93.06 113 GLU A C 1
ATOM 849 O O . GLU A 1 113 ? -13.162 -12.399 -0.434 1.00 93.06 113 GLU A O 1
ATOM 854 N N . GLU A 1 114 ? -12.732 -10.478 -1.506 1.00 90.44 114 GLU A N 1
ATOM 855 C CA . GLU A 1 114 ? -11.520 -10.958 -2.174 1.00 90.44 114 GLU A CA 1
ATOM 856 C C . GLU A 1 114 ? -10.362 -11.102 -1.180 1.00 90.44 114 GLU A C 1
ATOM 858 O O . GLU A 1 114 ? -9.665 -12.118 -1.179 1.00 90.44 114 GLU A O 1
ATOM 863 N N . LEU A 1 115 ? -10.188 -10.126 -0.282 1.00 90.12 115 LEU A N 1
ATOM 864 C CA . LEU A 1 115 ? -9.202 -10.209 0.799 1.00 90.12 115 LEU A CA 1
ATOM 865 C C . LEU A 1 115 ? -9.442 -11.422 1.703 1.00 90.12 115 LEU A C 1
ATOM 867 O O . LEU A 1 115 ? -8.477 -12.081 2.098 1.00 90.12 115 LEU A O 1
ATOM 871 N N . ASP A 1 116 ? -10.704 -11.704 2.028 1.00 91.31 116 ASP A N 1
ATOM 872 C CA . ASP A 1 116 ? -11.091 -12.845 2.859 1.00 91.31 116 ASP A CA 1
ATOM 873 C C . ASP A 1 116 ? -10.897 -14.169 2.101 1.00 91.31 116 ASP A C 1
ATOM 875 O O . ASP A 1 116 ? -10.302 -15.100 2.641 1.00 91.31 116 ASP A O 1
ATOM 879 N N . ALA A 1 117 ? -11.291 -14.245 0.824 1.00 93.38 117 ALA A N 1
ATOM 880 C CA . ALA A 1 117 ? -11.089 -15.433 -0.012 1.00 93.38 117 ALA A CA 1
ATOM 881 C C . ALA A 1 117 ? -9.603 -15.795 -0.194 1.00 93.38 117 ALA A C 1
ATOM 883 O O . ALA A 1 117 ? -9.258 -16.971 -0.302 1.00 93.38 117 ALA A O 1
ATOM 884 N N . LEU A 1 118 ? -8.719 -14.792 -0.207 1.00 89.88 118 LEU A N 1
ATOM 885 C CA . LEU A 1 118 ? -7.265 -14.969 -0.262 1.00 89.88 118 LEU A CA 1
ATOM 886 C C . LEU A 1 118 ? -6.622 -15.184 1.122 1.00 89.88 118 LEU A C 1
ATOM 888 O O . LEU A 1 118 ? -5.407 -15.359 1.206 1.00 89.88 118 LEU A O 1
ATOM 892 N N . GLY A 1 119 ? -7.399 -15.135 2.211 1.00 91.38 119 GLY A N 1
ATOM 893 C CA . GLY A 1 119 ? -6.905 -15.259 3.586 1.00 91.38 119 GLY A CA 1
ATOM 894 C C . GLY A 1 119 ? -6.006 -14.102 4.039 1.00 91.38 119 GLY A C 1
ATOM 895 O O . GLY A 1 119 ? -5.318 -14.203 5.056 1.00 91.38 119 GLY A O 1
ATOM 896 N N . LEU A 1 120 ? -5.985 -12.985 3.304 1.00 89.69 120 LEU A N 1
ATOM 897 C CA . LEU A 1 120 ? -5.060 -11.880 3.559 1.00 89.69 120 LEU A CA 1
ATOM 898 C C . LEU A 1 120 ? -5.404 -11.157 4.858 1.00 89.69 120 LEU A C 1
ATOM 900 O O . LEU A 1 120 ? -4.511 -10.863 5.649 1.00 89.69 120 LEU A O 1
ATOM 904 N N . ARG A 1 121 ? -6.690 -10.921 5.131 1.00 87.44 121 ARG A N 1
ATOM 905 C CA . ARG A 1 121 ? -7.117 -10.246 6.364 1.00 87.44 121 ARG A CA 1
ATOM 906 C C . ARG A 1 121 ? -6.822 -11.079 7.610 1.00 87.44 121 ARG A C 1
ATOM 908 O O . ARG A 1 121 ? -6.329 -10.544 8.598 1.00 87.44 121 ARG A O 1
ATOM 915 N N . GLU A 1 122 ? -7.070 -12.383 7.547 1.00 87.69 122 GLU A N 1
ATOM 916 C CA . GLU A 1 122 ? -6.803 -13.311 8.653 1.00 87.69 122 GLU A CA 1
ATOM 917 C C . GLU A 1 122 ? -5.303 -13.483 8.917 1.00 87.69 122 GLU A C 1
ATOM 919 O O . GLU A 1 122 ? -4.894 -13.737 10.049 1.00 87.69 122 GLU A O 1
ATOM 924 N N . SER A 1 123 ? -4.471 -13.281 7.891 1.00 90.56 123 SER A N 1
ATOM 925 C CA . SER A 1 123 ? -3.013 -13.309 8.025 1.00 90.56 123 SER A CA 1
ATOM 926 C C . SER A 1 123 ? -2.429 -12.065 8.713 1.00 90.56 123 SER A C 1
ATOM 928 O O . SER A 1 123 ? -1.309 -12.111 9.223 1.00 90.56 123 SER A O 1
ATOM 930 N N . MET A 1 124 ? -3.180 -10.957 8.782 1.00 89.44 124 MET A N 1
ATOM 931 C CA . MET A 1 124 ? -2.751 -9.702 9.412 1.00 89.44 124 MET A CA 1
ATOM 932 C C . MET A 1 124 ? -2.951 -9.732 10.932 1.00 89.44 124 MET A C 1
ATOM 934 O O . MET A 1 124 ? -3.741 -8.979 11.504 1.00 89.44 124 MET A O 1
ATOM 938 N N . LEU A 1 125 ? -2.218 -10.614 11.605 1.00 91.44 125 LEU A N 1
ATOM 939 C CA . LEU A 1 125 ? -2.269 -10.744 13.057 1.00 91.44 125 LEU A CA 1
ATOM 940 C C . LEU A 1 125 ? -1.352 -9.725 13.742 1.00 91.44 125 LEU A C 1
ATOM 942 O O . LEU A 1 125 ? -0.213 -9.503 13.332 1.00 91.44 125 LEU A O 1
ATOM 946 N N . PHE A 1 126 ? -1.830 -9.146 14.845 1.00 94.19 126 PHE A N 1
ATOM 947 C CA . PHE A 1 126 ? -0.959 -8.415 15.765 1.00 94.19 126 PHE A CA 1
ATOM 948 C C . PHE A 1 126 ? 0.115 -9.344 16.336 1.00 94.19 126 PHE A C 1
ATOM 950 O O . PHE A 1 126 ? -0.142 -10.530 16.571 1.00 94.19 126 PHE A O 1
ATOM 957 N N . SER A 1 127 ? 1.296 -8.789 16.622 1.00 96.44 127 SER A N 1
ATOM 958 C CA . SER A 1 127 ? 2.343 -9.532 17.323 1.00 96.44 127 SER A CA 1
ATOM 959 C C . SER A 1 127 ? 1.825 -10.047 18.668 1.00 96.44 127 SER A C 1
ATOM 961 O O . SER A 1 127 ? 0.987 -9.416 19.320 1.00 96.44 127 SER A O 1
ATOM 963 N N . GLN A 1 128 ? 2.330 -11.206 19.092 1.00 96.69 128 GLN A N 1
ATOM 964 C CA . GLN A 1 128 ? 1.904 -11.837 20.342 1.00 96.69 128 GLN A CA 1
ATOM 965 C C . GLN A 1 128 ? 2.084 -10.905 21.548 1.00 96.69 128 GLN A C 1
ATOM 967 O O . GLN A 1 128 ? 1.209 -10.838 22.404 1.00 96.69 128 GLN A O 1
ATOM 972 N N . GLU A 1 129 ? 3.177 -10.144 21.580 1.00 98.12 129 GLU A N 1
ATOM 973 C CA . GLU A 1 129 ? 3.471 -9.173 22.636 1.00 98.12 129 GLU A CA 1
ATOM 974 C C . GLU A 1 129 ? 2.425 -8.049 22.710 1.00 98.12 129 GLU A C 1
ATOM 976 O O . GLU A 1 129 ? 1.901 -7.762 23.785 1.00 98.12 129 GLU A O 1
ATOM 981 N N . ILE A 1 130 ? 2.042 -7.460 21.569 1.00 97.38 130 ILE A N 1
ATOM 982 C CA . ILE A 1 130 ? 1.003 -6.417 21.526 1.00 97.38 130 ILE A CA 1
ATOM 983 C C . ILE A 1 130 ? -0.335 -6.975 22.019 1.00 97.38 130 ILE A C 1
ATOM 985 O O . ILE A 1 130 ? -1.047 -6.306 22.770 1.00 97.38 130 ILE A O 1
ATOM 989 N N . ARG A 1 131 ? -0.673 -8.208 21.621 1.00 96.38 131 ARG A N 1
ATOM 990 C CA . ARG A 1 131 ? -1.898 -8.880 22.076 1.00 96.38 131 ARG A CA 1
ATOM 991 C C . ARG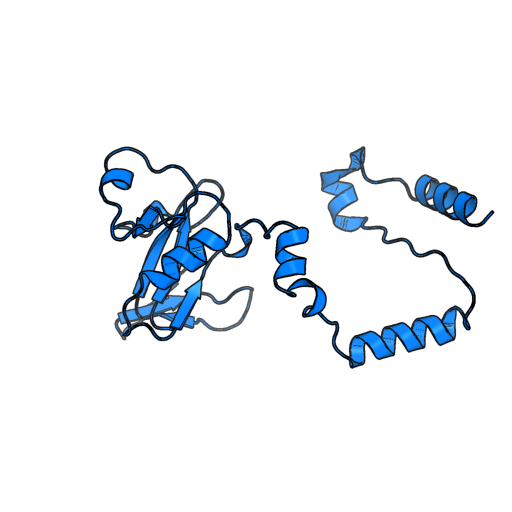 A 1 131 ? -1.879 -9.102 23.585 1.00 96.38 131 ARG A C 1
ATOM 993 O O . ARG A 1 131 ? -2.840 -8.724 24.246 1.00 96.38 131 ARG A O 1
ATOM 1000 N N . GLN A 1 132 ? -0.768 -9.607 24.123 1.00 97.56 132 GLN A N 1
ATOM 1001 C CA . GLN A 1 132 ? -0.608 -9.830 25.559 1.00 97.56 132 GLN A CA 1
ATOM 1002 C C . GLN A 1 132 ? -0.800 -8.534 26.354 1.00 97.56 132 GLN A C 1
ATOM 1004 O O . GLN A 1 132 ? -1.540 -8.519 27.332 1.00 97.56 132 GLN A O 1
ATOM 1009 N N . HIS A 1 133 ? -0.210 -7.424 25.906 1.00 97.44 133 HIS A N 1
ATOM 1010 C CA . HIS A 1 133 ? -0.410 -6.129 26.558 1.00 97.44 133 HIS A CA 1
ATOM 1011 C C . HIS A 1 133 ? -1.870 -5.659 26.538 1.00 97.44 133 HIS A C 1
ATOM 1013 O O . HIS A 1 133 ? -2.346 -5.089 27.523 1.00 97.44 133 HIS A O 1
ATOM 1019 N N . GLY A 1 134 ? -2.585 -5.897 25.436 1.00 95.00 134 GLY A N 1
ATOM 1020 C CA . GLY A 1 134 ? -4.016 -5.618 25.339 1.00 95.00 134 GLY A CA 1
ATOM 1021 C C . GLY A 1 134 ? -4.836 -6.446 26.329 1.00 95.00 134 GLY A C 1
ATOM 1022 O O . GLY A 1 134 ? -5.658 -5.891 27.062 1.00 95.00 134 GLY A O 1
ATOM 1023 N N . ASP A 1 135 ? -4.566 -7.748 26.398 1.00 94.69 135 ASP A N 1
ATOM 1024 C CA . ASP A 1 135 ? -5.254 -8.676 27.298 1.00 94.69 135 ASP A CA 1
ATOM 1025 C C . ASP A 1 135 ? -4.983 -8.334 28.770 1.00 94.69 135 ASP A C 1
ATOM 1027 O O . ASP A 1 135 ? -5.916 -8.254 29.572 1.00 94.69 135 ASP A O 1
ATOM 1031 N N . ASP A 1 136 ? -3.732 -8.038 29.126 1.00 96.50 136 ASP A N 1
ATOM 1032 C CA . ASP A 1 136 ? -3.347 -7.616 30.476 1.00 96.50 136 ASP A CA 1
ATOM 1033 C C . ASP A 1 136 ? -4.064 -6.325 30.887 1.00 96.50 136 ASP A C 1
ATOM 1035 O O . ASP A 1 136 ? -4.568 -6.214 32.010 1.00 96.50 136 ASP A O 1
ATOM 1039 N N . PHE A 1 137 ? -4.151 -5.350 29.977 1.00 96.12 137 PHE A N 1
ATOM 1040 C CA . PHE A 1 137 ? -4.873 -4.106 30.223 1.00 96.12 137 PHE A CA 1
ATOM 1041 C C . PHE A 1 137 ? -6.365 -4.358 30.455 1.00 96.12 137 PHE A C 1
ATOM 1043 O O . PHE A 1 137 ? -6.917 -3.871 31.444 1.00 96.12 137 PHE A O 1
ATOM 1050 N N . ILE A 1 138 ? -7.014 -5.133 29.582 1.00 94.62 138 ILE A N 1
ATOM 1051 C CA . ILE A 1 138 ? -8.439 -5.471 29.697 1.00 94.62 138 ILE A CA 1
ATOM 1052 C C . ILE A 1 138 ? -8.700 -6.196 31.018 1.00 94.62 138 ILE A C 1
ATOM 1054 O O . ILE A 1 138 ? -9.597 -5.809 31.771 1.00 94.62 138 ILE A O 1
ATOM 1058 N N . ASN A 1 139 ? -7.885 -7.197 31.346 1.00 94.88 139 ASN A N 1
ATOM 1059 C CA . ASN A 1 139 ? -8.017 -7.963 32.580 1.00 94.88 139 ASN A CA 1
ATOM 1060 C C . ASN A 1 139 ? -7.846 -7.074 33.815 1.00 94.88 139 ASN A C 1
ATOM 1062 O O . ASN A 1 139 ? -8.667 -7.131 34.729 1.00 94.88 139 ASN A O 1
ATOM 1066 N N . LYS A 1 140 ? -6.838 -6.197 33.827 1.00 96.62 140 LYS A N 1
ATOM 1067 C CA . LYS A 1 140 ? -6.568 -5.298 34.956 1.00 96.62 140 LYS A CA 1
ATOM 1068 C C . LYS A 1 140 ? -7.623 -4.200 35.119 1.00 96.62 140 LYS A C 1
ATOM 1070 O O . LYS A 1 140 ? -8.028 -3.911 36.241 1.00 96.62 140 LYS A O 1
ATOM 1075 N N . ALA A 1 141 ? -8.044 -3.556 34.031 1.00 96.56 141 ALA A N 1
ATOM 1076 C CA . ALA A 1 141 ? -8.950 -2.406 34.081 1.00 96.56 141 ALA A CA 1
ATOM 1077 C C . ALA A 1 141 ? -10.423 -2.825 34.201 1.00 96.56 141 ALA A C 1
ATOM 1079 O O . ALA A 1 141 ? -11.217 -2.191 34.905 1.00 96.56 141 ALA A O 1
ATOM 1080 N N . LEU A 1 142 ? -10.807 -3.896 33.507 1.00 94.75 142 LEU A N 1
ATOM 1081 C CA . LEU A 1 142 ? -12.201 -4.306 33.369 1.00 94.75 142 LEU A CA 1
ATOM 1082 C C . LEU A 1 142 ? -12.527 -5.547 34.198 1.00 94.75 142 LEU A C 1
ATOM 1084 O O . LEU A 1 142 ? -13.682 -5.685 34.596 1.00 94.75 142 LEU A O 1
ATOM 1088 N N . GLY A 1 143 ? -11.553 -6.400 34.530 1.00 92.94 143 GLY A N 1
ATOM 1089 C CA . GLY A 1 143 ? -11.761 -7.543 35.426 1.00 92.94 143 GLY A CA 1
ATOM 1090 C C . GLY A 1 143 ? -12.800 -8.537 34.904 1.00 92.94 143 GLY A C 1
ATOM 1091 O O . GLY A 1 143 ? -13.638 -9.006 35.667 1.00 92.94 143 GLY A O 1
ATOM 1092 N N . GLY A 1 144 ? -12.826 -8.775 33.589 1.00 86.38 144 GLY A N 1
ATOM 1093 C CA . GLY A 1 144 ? -13.803 -9.659 32.939 1.00 86.38 144 GLY A CA 1
ATOM 1094 C C . GLY A 1 144 ? -15.223 -9.088 32.819 1.00 86.38 144 GLY A C 1
ATOM 1095 O O . GLY A 1 144 ? -16.120 -9.773 32.327 1.00 86.38 144 GLY A O 1
ATOM 1096 N N . ARG A 1 145 ? -15.460 -7.836 33.239 1.00 91.19 145 ARG A N 1
ATOM 1097 C CA . ARG A 1 145 ? -16.752 -7.167 33.036 1.00 91.19 145 ARG A CA 1
ATOM 1098 C C . ARG A 1 145 ? -17.001 -6.936 31.548 1.00 91.19 145 ARG A C 1
ATOM 1100 O O . ARG A 1 145 ? -16.090 -6.580 30.803 1.00 91.19 145 ARG A O 1
ATOM 1107 N N . LYS A 1 146 ? -18.264 -7.070 31.133 1.00 90.44 146 LYS A N 1
ATOM 1108 C CA . LYS A 1 146 ? -18.710 -6.614 29.811 1.00 90.44 146 LYS A CA 1
ATOM 1109 C C . LYS A 1 146 ? -18.459 -5.111 29.692 1.00 90.44 146 LYS A C 1
ATOM 1111 O O . LYS A 1 146 ? -18.671 -4.373 30.654 1.00 90.44 146 LYS A O 1
ATOM 1116 N N . TYR A 1 147 ? -18.018 -4.670 28.523 1.00 91.81 147 TYR A N 1
ATOM 1117 C CA . TYR A 1 147 ? -17.670 -3.277 28.274 1.00 91.81 147 TYR A CA 1
ATOM 1118 C C . TYR A 1 147 ? -18.113 -2.836 26.883 1.00 91.81 147 TYR A C 1
ATOM 1120 O O . TYR A 1 147 ? -18.337 -3.655 25.993 1.00 91.81 147 TYR A O 1
ATOM 1128 N N . LEU A 1 148 ? -18.211 -1.520 26.715 1.00 92.88 148 LEU A N 1
ATOM 1129 C CA . LEU A 1 148 ? -18.378 -0.866 25.428 1.00 92.88 148 LEU A CA 1
ATOM 1130 C C . LEU A 1 148 ? -17.039 -0.240 25.029 1.00 92.88 148 LEU A C 1
ATOM 1132 O O . LEU A 1 148 ? -16.383 0.397 25.854 1.00 92.88 148 LEU A O 1
ATOM 1136 N N . ALA A 1 149 ? -16.640 -0.412 23.773 1.00 91.25 149 ALA A N 1
ATOM 1137 C CA . ALA A 1 149 ? -15.446 0.212 23.216 1.00 91.25 149 ALA A CA 1
ATOM 1138 C C . ALA A 1 149 ? -15.834 1.241 22.153 1.00 91.25 149 ALA A C 1
ATOM 1140 O O . ALA A 1 149 ? -16.768 1.032 21.380 1.00 91.25 149 ALA A O 1
ATOM 1141 N N . ALA A 1 150 ? -15.092 2.344 22.101 1.00 93.25 150 ALA A N 1
ATOM 1142 C CA . ALA A 1 150 ? -15.267 3.378 21.093 1.00 93.25 150 ALA A CA 1
ATOM 1143 C C . ALA A 1 150 ? -13.906 3.880 20.617 1.00 93.25 150 ALA A C 1
ATOM 1145 O O . A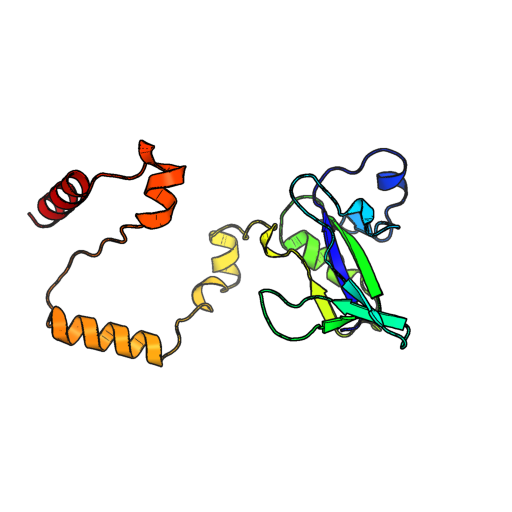LA A 1 150 ? -13.044 4.228 21.423 1.00 93.25 150 ALA A O 1
ATOM 1146 N N . HIS A 1 151 ? -13.726 3.952 19.300 1.00 94.69 151 HIS A N 1
ATOM 1147 C CA . HIS A 1 151 ? -12.560 4.576 18.693 1.00 94.69 151 HIS A CA 1
ATOM 1148 C C . HIS A 1 151 ? -12.915 5.997 18.240 1.00 94.69 151 HIS A C 1
ATOM 1150 O O . HIS A 1 151 ? -13.620 6.201 17.253 1.00 94.69 151 HIS A O 1
ATOM 1156 N N . CYS A 1 152 ? -12.413 6.991 18.971 1.00 92.88 152 CYS A N 1
ATOM 1157 C CA . CYS A 1 152 ? -12.709 8.403 18.735 1.00 92.88 152 CYS A CA 1
ATOM 1158 C C . CYS A 1 152 ? -11.523 9.109 18.059 1.00 92.88 152 CYS A C 1
ATOM 1160 O O . CYS A 1 152 ? -10.736 9.784 18.724 1.00 92.88 152 CYS A O 1
ATOM 1162 N N . 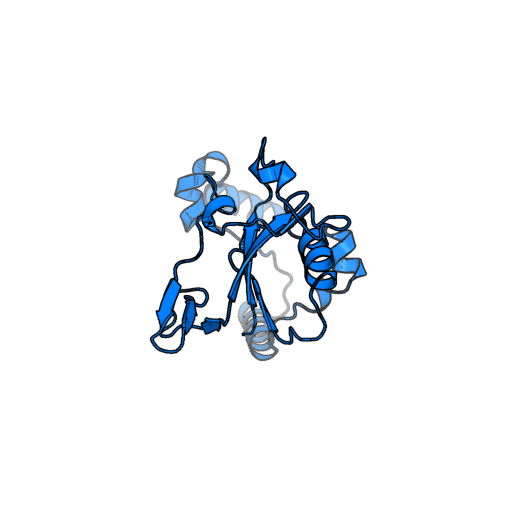ARG A 1 153 ? -11.392 8.991 16.731 1.00 92.56 153 ARG A N 1
ATOM 1163 C CA . ARG A 1 153 ? -10.358 9.716 15.970 1.00 92.56 153 ARG A CA 1
ATOM 1164 C C . ARG A 1 153 ? -10.695 11.205 15.884 1.00 92.56 153 ARG A C 1
ATOM 1166 O O . ARG A 1 153 ? -11.620 11.596 15.178 1.00 92.56 153 ARG A O 1
ATOM 1173 N N . ARG A 1 154 ? -9.947 12.040 16.612 1.00 92.50 154 ARG A N 1
ATOM 1174 C CA . ARG A 1 154 ? -10.228 13.483 16.736 1.00 92.50 154 ARG A CA 1
ATOM 1175 C C . ARG A 1 154 ? -9.209 14.385 16.048 1.00 92.50 154 ARG A C 1
ATOM 1177 O O . ARG A 1 154 ? -9.618 15.339 15.411 1.00 92.50 154 ARG A O 1
ATOM 1184 N N . THR A 1 155 ? -7.914 14.115 16.161 1.00 92.44 155 THR A N 1
ATOM 1185 C CA . THR A 1 155 ? -6.815 15.022 15.770 1.00 92.44 155 THR A CA 1
ATOM 1186 C C . THR A 1 155 ? -6.979 15.675 14.392 1.00 92.44 155 THR A C 1
ATOM 1188 O O . THR A 1 155 ? -7.433 16.812 14.284 1.00 92.44 155 THR A O 1
ATOM 1191 N N . ASP A 1 156 ? -6.621 14.976 13.321 1.00 92.50 156 ASP A N 1
ATOM 1192 C CA . ASP A 1 156 ? -6.708 15.488 11.954 1.00 92.50 156 ASP A CA 1
ATOM 1193 C C . ASP A 1 156 ? -8.164 15.694 11.512 1.00 92.50 156 ASP A C 1
ATOM 1195 O O . ASP A 1 156 ? -8.480 16.642 10.791 1.00 92.50 156 ASP A O 1
ATOM 1199 N N . PHE A 1 157 ? -9.067 14.854 12.012 1.00 94.06 157 PHE A N 1
ATOM 1200 C CA . PHE A 1 157 ? -10.490 14.869 11.680 1.00 94.06 157 PHE A CA 1
ATOM 1201 C C . PHE A 1 157 ? -11.199 16.156 12.110 1.00 94.06 157 PHE A C 1
ATOM 1203 O O . PHE A 1 157 ? -12.006 16.685 11.348 1.00 94.06 157 PHE A O 1
ATOM 1210 N N . LEU A 1 158 ? -10.845 16.734 13.259 1.00 92.12 158 LEU A N 1
ATOM 1211 C CA . LEU A 1 158 ? -11.385 18.025 13.687 1.00 92.12 158 LEU A CA 1
ATOM 1212 C C . LEU A 1 158 ? -10.999 19.167 12.738 1.00 92.12 158 LEU A C 1
ATOM 1214 O O . LEU A 1 158 ? -11.748 20.136 12.640 1.00 92.12 158 LEU A O 1
ATOM 1218 N N . ARG A 1 159 ? -9.878 19.044 12.015 1.00 92.94 159 ARG A N 1
ATOM 1219 C CA . ARG A 1 159 ? -9.425 20.037 11.031 1.00 92.94 159 ARG A CA 1
ATOM 1220 C C . ARG A 1 159 ? -10.018 19.804 9.643 1.00 92.94 159 ARG A C 1
ATOM 1222 O O . ARG A 1 159 ? -10.441 20.760 9.007 1.00 92.94 159 ARG A O 1
ATOM 1229 N N . VAL A 1 160 ? -10.014 18.563 9.149 1.00 95.38 160 VAL A N 1
ATOM 1230 C CA . VAL A 1 160 ? -10.373 18.263 7.744 1.00 95.38 160 VAL A CA 1
ATOM 1231 C C . VAL A 1 160 ? -11.785 17.700 7.557 1.00 95.38 160 VAL A C 1
ATOM 1233 O O . VAL A 1 160 ? -12.309 17.712 6.448 1.00 95.38 160 VAL A O 1
ATOM 1236 N N . ARG A 1 161 ? -12.416 17.201 8.623 1.00 91.69 161 ARG A N 1
ATOM 1237 C CA . ARG A 1 161 ? -13.729 16.536 8.609 1.00 91.69 161 ARG A CA 1
ATOM 1238 C C . ARG A 1 161 ? -14.630 17.034 9.743 1.00 91.69 161 ARG A C 1
ATOM 1240 O O . ARG A 1 161 ? -15.427 16.275 10.294 1.00 91.69 161 ARG A O 1
ATOM 1247 N N . THR A 1 162 ? -14.531 18.317 10.093 1.00 91.50 162 THR A N 1
ATOM 1248 C CA . THR A 1 162 ? -15.230 18.914 11.247 1.00 91.50 162 THR A CA 1
ATOM 1249 C C . THR A 1 162 ? -16.738 18.667 11.207 1.00 91.50 162 THR A C 1
ATOM 1251 O O . THR A 1 162 ? -17.335 18.350 12.227 1.00 91.50 162 THR A O 1
ATOM 1254 N N . LYS A 1 163 ? -17.349 18.725 10.015 1.00 92.75 163 LYS A N 1
ATOM 1255 C CA . LYS A 1 163 ? -18.797 18.532 9.824 1.00 92.75 163 LYS A CA 1
ATOM 1256 C C . LYS A 1 163 ? -19.291 17.123 10.165 1.00 92.75 163 LYS A C 1
ATOM 1258 O O . LYS A 1 163 ? -20.458 16.962 10.492 1.00 92.75 163 LYS A O 1
ATOM 1263 N N . THR A 1 164 ? -18.430 16.113 10.065 1.00 92.75 164 THR A N 1
ATOM 1264 C CA . THR A 1 164 ? -18.781 14.705 10.317 1.00 92.75 164 THR A CA 1
ATOM 1265 C C . THR A 1 164 ? -18.137 14.157 11.587 1.00 92.75 164 THR A C 1
ATOM 1267 O O . THR A 1 164 ? -18.339 12.995 11.919 1.00 92.75 164 THR A O 1
ATOM 1270 N N . THR A 1 165 ? -17.331 14.960 12.285 1.00 94.81 165 THR A N 1
ATOM 1271 C CA . THR A 1 165 ? -16.649 14.545 13.515 1.00 94.81 165 THR A CA 1
ATOM 1272 C C . THR A 1 165 ? -17.499 14.963 14.714 1.00 94.81 165 THR A C 1
ATOM 1274 O O . THR A 1 165 ? -17.656 16.164 14.940 1.00 94.81 165 THR A O 1
ATOM 1277 N N . PRO A 1 166 ? -18.067 14.019 15.486 1.00 94.00 166 PRO A N 1
ATOM 1278 C CA . PRO A 1 166 ? -18.962 14.365 16.582 1.00 94.00 166 PRO A CA 1
ATOM 1279 C C . PRO A 1 166 ? -18.228 15.082 17.726 1.00 94.00 166 PRO A C 1
ATOM 1281 O O . PRO A 1 166 ? -17.045 14.838 18.006 1.00 94.00 166 PRO A O 1
ATOM 1284 N N . SER A 1 167 ? -18.947 15.972 18.414 1.00 93.31 167 SER A N 1
ATOM 1285 C CA . SER A 1 167 ? -18.449 16.610 19.635 1.00 93.31 167 SER A CA 1
ATOM 1286 C C . SER A 1 167 ? -18.318 15.589 20.770 1.00 93.31 167 SER A C 1
ATOM 1288 O O . SER A 1 167 ? -18.890 14.498 20.721 1.00 93.31 167 SER A O 1
ATOM 1290 N N . ALA A 1 168 ? -17.542 15.937 21.800 1.00 93.00 168 ALA A N 1
ATOM 1291 C CA . ALA A 1 168 ? -17.331 15.054 22.945 1.00 93.00 168 ALA A CA 1
ATOM 1292 C C . ALA A 1 168 ? -18.653 14.713 23.656 1.00 93.00 168 ALA A C 1
ATOM 1294 O O . ALA A 1 168 ? -18.889 13.547 23.960 1.00 93.00 168 ALA A O 1
ATOM 1295 N N . ASP A 1 169 ? -19.543 15.695 23.821 1.00 96.25 169 ASP A N 1
ATOM 1296 C CA . ASP A 1 169 ? -20.840 15.496 24.477 1.00 96.25 169 ASP A CA 1
ATOM 1297 C C . ASP A 1 169 ? -21.751 14.557 23.681 1.00 96.25 169 ASP A C 1
ATOM 1299 O O . ASP A 1 169 ? -22.406 13.688 24.250 1.00 96.25 169 ASP A O 1
ATOM 1303 N N . VAL A 1 170 ? -21.755 14.671 22.347 1.00 95.69 170 VAL A N 1
ATOM 1304 C CA . VAL A 1 170 ? -22.529 13.771 21.477 1.00 95.69 170 VAL A CA 1
ATOM 1305 C C . VAL A 1 170 ? -22.020 12.335 21.594 1.00 95.69 170 VAL A C 1
ATOM 1307 O O . VAL A 1 170 ? -22.825 11.407 21.683 1.00 95.69 170 VAL A O 1
ATOM 1310 N N . ILE A 1 171 ? -20.697 12.145 21.640 1.00 95.12 171 ILE A N 1
ATOM 1311 C CA . ILE A 1 171 ? -20.088 10.827 21.859 1.00 95.12 171 ILE A CA 1
ATOM 1312 C C . ILE A 1 171 ? -20.503 10.281 23.231 1.00 95.12 171 ILE A C 1
ATOM 1314 O O . ILE A 1 171 ? -21.018 9.168 23.304 1.00 95.12 171 ILE A O 1
ATOM 1318 N N . ALA A 1 172 ? -20.329 11.059 24.303 1.00 94.38 172 ALA A N 1
ATOM 1319 C CA . ALA A 1 172 ? -20.656 10.640 25.664 1.00 94.38 172 ALA A CA 1
ATOM 1320 C C . ALA A 1 172 ? -22.135 10.246 25.803 1.00 94.38 172 ALA A C 1
ATOM 1322 O O . ALA A 1 172 ? -22.441 9.166 26.304 1.00 94.38 172 ALA A O 1
ATOM 1323 N N . ASN A 1 173 ? -23.049 11.064 25.274 1.00 96.00 173 ASN A N 1
ATOM 1324 C CA . ASN A 1 173 ? -24.482 10.774 25.281 1.00 96.00 173 ASN A CA 1
ATOM 1325 C C . ASN A 1 173 ? -24.810 9.480 24.530 1.00 96.00 173 ASN A C 1
ATOM 1327 O O . ASN A 1 173 ? -25.611 8.678 25.008 1.00 96.00 173 ASN A O 1
ATOM 1331 N N . LYS A 1 174 ? -24.167 9.242 23.380 1.00 95.75 174 LYS A N 1
ATOM 1332 C CA . LYS A 1 174 ? -24.373 8.013 22.610 1.00 95.75 174 LYS A CA 1
ATOM 1333 C C . LYS A 1 174 ? -23.881 6.777 23.362 1.00 95.75 174 LYS A C 1
ATOM 1335 O O . LYS A 1 174 ? -24.585 5.774 23.367 1.00 95.75 174 LYS A O 1
ATOM 1340 N N . LEU A 1 175 ? -22.711 6.849 23.999 1.00 95.25 175 LEU A N 1
ATOM 1341 C CA . LEU A 1 175 ? -22.163 5.736 24.779 1.00 95.25 175 LEU A CA 1
ATOM 1342 C C . LEU A 1 175 ? -23.010 5.451 26.023 1.00 95.25 175 LEU A C 1
ATOM 1344 O O . LEU A 1 175 ? -23.331 4.295 26.277 1.00 95.25 175 LEU A O 1
ATOM 1348 N N . ASN A 1 176 ? -23.441 6.489 26.742 1.00 94.00 176 ASN A N 1
ATOM 1349 C CA . ASN A 1 176 ? -24.317 6.340 27.904 1.00 94.00 176 ASN A CA 1
ATOM 1350 C C . ASN A 1 176 ? -25.650 5.680 27.530 1.00 94.00 176 ASN A C 1
ATOM 1352 O O . ASN A 1 176 ? -26.102 4.790 28.240 1.00 94.00 176 ASN A O 1
ATOM 1356 N N . ALA A 1 177 ? -26.245 6.054 26.394 1.00 94.88 177 ALA A N 1
ATOM 1357 C CA . ALA A 1 177 ? -27.480 5.441 25.907 1.00 94.88 177 ALA A CA 1
ATOM 1358 C C . ALA A 1 177 ? -27.318 3.965 25.492 1.00 94.88 177 ALA A C 1
ATOM 1360 O O . ALA A 1 177 ? -28.299 3.237 25.472 1.00 94.88 177 ALA A O 1
ATOM 1361 N N . MET A 1 178 ? -26.106 3.518 25.143 1.00 93.06 178 MET A N 1
ATOM 1362 C CA . MET A 1 178 ? -25.824 2.111 24.819 1.00 93.06 178 MET A CA 1
ATOM 1363 C C . MET A 1 178 ? -25.536 1.245 26.053 1.00 93.06 178 MET A C 1
ATOM 1365 O O . MET A 1 178 ? -25.482 0.024 25.934 1.00 93.06 178 MET A O 1
ATOM 1369 N N . LEU A 1 179 ? -25.286 1.869 27.206 1.00 87.00 179 LEU A N 1
ATOM 1370 C CA . LEU A 1 179 ? -25.020 1.189 28.475 1.00 87.00 179 LEU A CA 1
ATOM 1371 C C . LEU A 1 179 ? -26.281 1.017 29.342 1.00 87.00 179 LEU A C 1
ATOM 1373 O O . LEU A 1 179 ? -26.200 0.345 30.370 1.00 87.00 179 LEU A O 1
ATOM 1377 N N . GLN A 1 180 ? -27.396 1.643 28.951 1.00 77.19 180 GLN A N 1
ATOM 1378 C CA . GLN A 1 180 ? -28.725 1.490 29.557 1.00 77.19 180 GLN A CA 1
ATOM 1379 C C . GLN A 1 180 ? -29.451 0.283 28.964 1.00 77.19 180 GLN A C 1
ATOM 1381 O O . GLN A 1 180 ? -30.146 -0.401 29.746 1.00 77.19 180 GLN A O 1
#

pLDDT: mean 90.63, std 6.67, range [58.69, 98.12]

Organism: NCBI:txid73915

Sequence (180 aa):
VDIAVTYQTDKLEGAAQAALKGGRDGFLGWAQKVEHCQSKYHKAPEFEKLPSGELSMVYAGHCEGGIRAKELKCASLDGPWPKGVVDMLQTLDGGVASVLMKGYDYLLSPESEELDALGLRESMLFSQEIRQHGDDFINKALGGRKYLAAHCRRTDFLRVRTKTTPSADVIANKLNAMLQ

Secondary structure (DSSP, 8-state):
--EEEEEE-S---HHHHHT-BS-BTTEEEEESSGGGG--SS-PPPPEEE-TTS-EEEEPSSS-SSEEEESEEEEEEESSS-HHHHHHHHTTS-TT---EEESSGGGSPPPPHHHHHHTTHHHH-PPPHHHHHHHHHHHHHHHTT----------HHHHHH-GGGS--HHHHHHHHHHH--

InterPro domains:
  IPR045130 GDP-fucose protein O-fucosyltransferase 2-like [PTHR13398] (115-179)

Foldseek 3Di:
DAEEEEEAQDDDDDPQQVQADQADDQWSHWTPDQCVSDDPVDHRFDWDQDPVRWIFTDDPDPDPGGDTYNYYIYTYGNHQACVNVVRVVVSDDPVDPDYHYPPNVSHDDPDPVVCVVVCVVVVPDDDPVVVVVVVVCCCVVVVPPDDDDDDQDCVVCCVPVVVPRDDPVVVVVVRVVVVD